Protein AF-A0A968DWK3-F1 (afdb_monomer)

Solvent-accessible surface area (backbone atoms only — not comparable to full-atom values): 3870 Å² total; per-residue (Å²): 132,88,81,79,47,54,33,89,79,76,66,41,72,23,74,69,40,49,58,53,49,52,53,52,52,53,54,46,26,66,75,67,78,47,90,82,88,86,89,85,86,80,71,82,64,50,65,61,52,25,74,73,66,38,60,83,73,70,100

Secondary structure (DSSP, 8-state):
-PPP-B-TTT-SBPHHHHHHHHHHHHHHHHHHT----------TTHHHHHHHH-GGGT-

Nearest PDB structures (foldseek):
  3i5b-assembly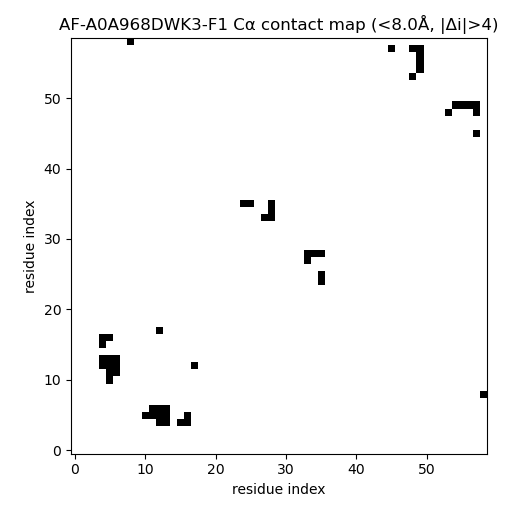2_B  TM=9.346E-01  e=1.662E-02  Pseudomonas aeruginosa PAO1
  6tts-assembly1_A  TM=8.077E-01  e=7.846E-02  Caulobacter vibrioides NA1000
  6d9m-assembly1_A  TM=7.797E-01  e=9.695E-02  Tequatrovirus T4
  3qyy-assembly1_A  TM=7.329E-01  e=5.657E-01  Xanthomonas campestris pv. campestris

Structure (mmCIF, N/CA/C/O backbone):
data_AF-A0A968DWK3-F1
#
_entry.id   AF-A0A968DWK3-F1
#
loop_
_atom_site.group_PDB
_atom_site.id
_atom_site.type_symbol
_atom_site.label_atom_id
_atom_site.label_alt_id
_atom_site.label_comp_id
_atom_site.label_asym_id
_atom_site.label_entity_id
_atom_site.label_seq_id
_atom_site.pdbx_PDB_ins_code
_atom_site.Cartn_x
_atom_site.Cartn_y
_atom_site.Cartn_z
_atom_site.occupancy
_atom_site.B_iso_or_equiv
_atom_site.auth_seq_id
_atom_site.auth_comp_id
_atom_site.auth_asym_id
_atom_site.auth_atom_id
_atom_site.pdbx_PDB_model_num
ATOM 1 N N . ARG A 1 1 ? 19.430 -7.576 15.350 1.00 45.69 1 ARG A N 1
ATOM 2 C CA . ARG A 1 1 ? 19.235 -7.462 13.881 1.00 45.69 1 ARG A CA 1
ATOM 3 C C . ARG A 1 1 ? 18.024 -6.553 13.672 1.00 45.69 1 ARG A C 1
ATOM 5 O O . ARG A 1 1 ? 16.962 -6.919 14.155 1.00 45.69 1 ARG A O 1
ATOM 12 N N . ALA A 1 2 ? 18.182 -5.357 13.100 1.00 56.31 2 ALA A N 1
ATOM 13 C CA . ALA A 1 2 ? 17.053 -4.445 12.888 1.00 56.31 2 ALA A CA 1
ATOM 14 C C . ALA A 1 2 ? 16.111 -5.023 11.817 1.00 56.31 2 ALA A C 1
ATOM 16 O O . ALA A 1 2 ? 16.572 -5.492 10.777 1.00 56.31 2 ALA A O 1
ATOM 17 N N . LEU A 1 3 ? 14.806 -5.050 12.089 1.00 62.47 3 LEU A N 1
ATOM 18 C CA . LEU A 1 3 ? 13.792 -5.440 11.109 1.00 62.47 3 LEU A CA 1
ATOM 19 C C . LEU A 1 3 ? 13.517 -4.228 10.208 1.00 62.47 3 LEU A C 1
ATOM 21 O O . LEU A 1 3 ? 13.057 -3.208 10.708 1.00 62.47 3 LEU A O 1
ATOM 25 N N . SER A 1 4 ? 13.793 -4.327 8.903 1.00 84.69 4 SER A N 1
ATOM 26 C CA . SER A 1 4 ? 13.400 -3.279 7.948 1.00 84.69 4 SER A CA 1
ATOM 27 C C . SER A 1 4 ? 11.895 -3.354 7.657 1.00 84.69 4 SER A C 1
ATOM 29 O O . SER A 1 4 ? 11.369 -4.431 7.346 1.00 84.69 4 SER A O 1
ATOM 31 N N . TYR A 1 5 ? 11.208 -2.215 7.763 1.00 90.94 5 TYR A N 1
ATOM 32 C CA . TYR A 1 5 ? 9.780 -2.047 7.458 1.00 90.94 5 TYR A CA 1
ATOM 33 C C . TYR A 1 5 ? 9.515 -1.369 6.117 1.00 90.94 5 TYR A C 1
ATOM 35 O O . TYR A 1 5 ? 8.355 -1.209 5.738 1.00 90.94 5 TYR A O 1
ATOM 43 N N . THR A 1 6 ? 10.567 -0.996 5.400 1.00 90.50 6 THR A N 1
ATOM 44 C CA . THR A 1 6 ? 10.478 -0.368 4.088 1.00 90.50 6 THR A CA 1
ATOM 45 C C . THR A 1 6 ? 10.891 -1.349 2.999 1.00 90.50 6 THR A C 1
ATOM 47 O O . THR A 1 6 ? 11.715 -2.245 3.217 1.00 90.50 6 THR A O 1
ATOM 50 N N . ASP A 1 7 ? 10.239 -1.228 1.852 1.00 90.06 7 ASP A N 1
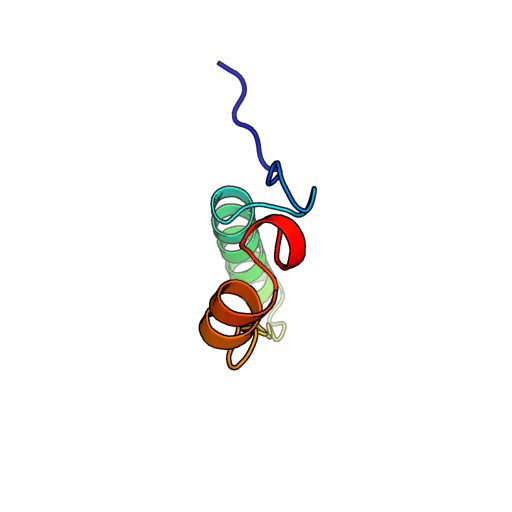ATOM 51 C CA . ASP A 1 7 ? 10.629 -1.847 0.598 1.00 90.06 7 ASP A CA 1
ATOM 52 C C . ASP A 1 7 ? 11.781 -1.049 -0.031 1.00 90.06 7 ASP A C 1
ATOM 54 O O . ASP A 1 7 ? 11.813 0.178 0.057 1.00 90.06 7 ASP A O 1
ATOM 58 N N . GLY A 1 8 ? 12.759 -1.745 -0.608 1.00 85.56 8 GLY A N 1
ATOM 59 C CA . GLY A 1 8 ? 13.987 -1.117 -1.106 1.00 85.56 8 GLY A CA 1
ATOM 60 C C . GLY A 1 8 ? 13.830 -0.417 -2.455 1.00 85.56 8 GLY A C 1
ATOM 61 O O . GLY A 1 8 ? 14.601 0.491 -2.744 1.00 85.56 8 GLY A O 1
ATOM 62 N N . MET A 1 9 ? 12.845 -0.829 -3.253 1.00 88.50 9 MET A N 1
ATOM 63 C CA . MET A 1 9 ? 12.596 -0.313 -4.600 1.00 88.50 9 MET A CA 1
ATOM 64 C C . MET A 1 9 ? 11.702 0.930 -4.548 1.00 88.50 9 MET A C 1
ATOM 66 O O . MET A 1 9 ? 12.006 1.954 -5.145 1.00 88.50 9 MET A O 1
ATOM 70 N N . THR A 1 10 ? 10.645 0.876 -3.739 1.00 89.38 10 THR A N 1
ATOM 71 C CA . THR A 1 10 ? 9.607 1.918 -3.688 1.00 89.38 10 THR A CA 1
ATOM 72 C C . THR A 1 10 ? 9.696 2.835 -2.465 1.00 89.38 10 THR A C 1
ATOM 74 O O . THR A 1 10 ? 8.960 3.817 -2.378 1.00 89.38 10 THR A O 1
ATOM 77 N N . ALA A 1 11 ? 10.536 2.501 -1.476 1.00 90.50 11 ALA A N 1
ATOM 78 C CA . ALA A 1 11 ? 10.579 3.114 -0.139 1.00 90.50 11 ALA A CA 1
ATOM 79 C C . ALA A 1 11 ? 9.259 3.036 0.662 1.00 90.50 11 ALA A C 1
ATOM 81 O O . ALA A 1 11 ? 9.189 3.526 1.795 1.00 90.50 11 ALA A O 1
ATOM 82 N N . LEU A 1 12 ? 8.222 2.384 0.123 1.00 93.00 12 LEU A N 1
ATOM 83 C CA . LEU A 1 12 ? 6.944 2.184 0.793 1.00 93.00 12 LEU A CA 1
ATOM 84 C C . LEU A 1 12 ? 7.064 1.173 1.929 1.00 93.00 12 LEU A C 1
ATOM 86 O O . LEU A 1 12 ? 8.031 0.422 2.051 1.00 93.00 12 LEU A O 1
ATOM 90 N N . HIS A 1 13 ? 6.038 1.118 2.771 1.00 94.00 13 HIS A N 1
ATOM 91 C CA . HIS A 1 13 ? 5.940 0.073 3.773 1.00 94.00 13 HIS A CA 1
ATOM 92 C C . HIS A 1 13 ? 5.793 -1.303 3.129 1.00 94.00 13 HIS A C 1
ATOM 94 O O . HIS A 1 13 ? 4.873 -1.555 2.354 1.00 94.00 13 HIS A O 1
ATOM 100 N N . ASN A 1 14 ? 6.685 -2.215 3.501 1.00 94.00 14 ASN A N 1
ATOM 101 C CA . ASN A 1 14 ? 6.669 -3.565 2.965 1.00 94.00 14 ASN A CA 1
ATOM 102 C C . ASN A 1 14 ? 5.526 -4.404 3.561 1.00 94.00 14 ASN A C 1
ATOM 104 O O . ASN A 1 14 ? 4.871 -4.039 4.545 1.00 94.00 14 ASN A O 1
ATOM 108 N N . TYR A 1 15 ? 5.328 -5.597 2.999 1.00 93.56 15 TYR A N 1
ATOM 109 C CA . TYR A 1 15 ? 4.274 -6.519 3.427 1.00 93.56 15 TYR A CA 1
ATOM 110 C C . TYR A 1 15 ? 4.313 -6.839 4.933 1.00 93.56 15 TYR A C 1
ATOM 112 O O . TYR A 1 15 ? 3.271 -7.010 5.567 1.00 93.56 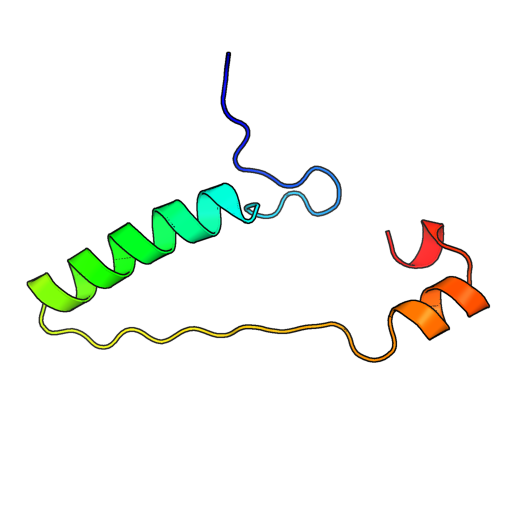15 TYR A O 1
ATOM 120 N N . ARG A 1 16 ? 5.503 -6.876 5.550 1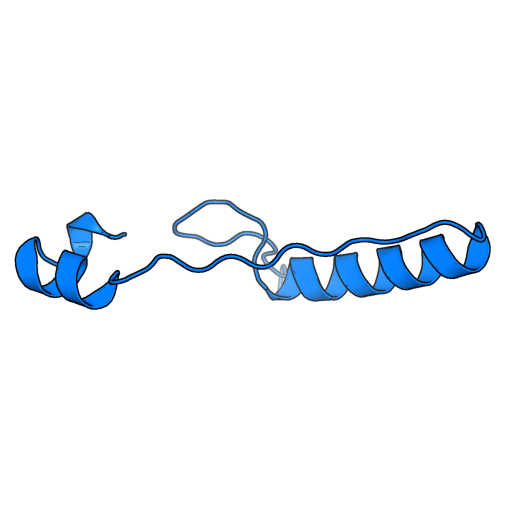.00 93.12 16 ARG A N 1
ATOM 121 C CA . ARG A 1 16 ? 5.629 -7.117 6.995 1.00 93.12 16 ARG A CA 1
ATOM 122 C C . ARG A 1 16 ? 5.012 -5.977 7.800 1.00 93.12 16 ARG A C 1
ATOM 124 O O . ARG A 1 16 ? 4.260 -6.250 8.735 1.00 93.12 16 ARG A O 1
ATOM 131 N N . PHE A 1 17 ? 5.306 -4.730 7.439 1.00 95.25 17 PHE A N 1
ATOM 132 C CA . PHE A 1 17 ? 4.700 -3.575 8.094 1.00 95.25 17 PHE A CA 1
ATOM 133 C C . PHE A 1 17 ? 3.191 -3.524 7.851 1.00 95.25 17 PHE A C 1
ATOM 135 O O . PHE A 1 17 ? 2.437 -3.338 8.802 1.00 95.25 17 PH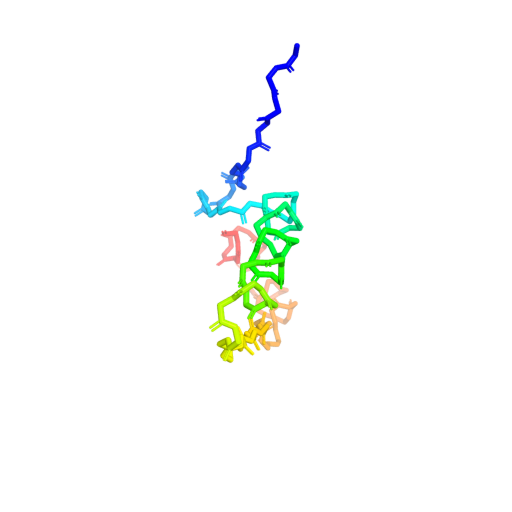E A O 1
ATOM 142 N N . PHE A 1 18 ? 2.734 -3.784 6.621 1.00 96.44 18 PHE A N 1
ATOM 143 C CA . PHE A 1 18 ? 1.304 -3.869 6.313 1.00 96.44 18 PHE A CA 1
ATOM 144 C C . PHE A 1 18 ? 0.578 -4.861 7.235 1.00 96.44 18 PHE A C 1
ATOM 146 O O . PHE A 1 18 ? -0.448 -4.528 7.822 1.00 96.44 18 PHE A O 1
ATOM 153 N N . ARG A 1 19 ? 1.130 -6.065 7.435 1.00 95.94 19 ARG A N 1
ATOM 154 C CA . ARG A 1 19 ? 0.532 -7.082 8.318 1.00 95.94 19 ARG A CA 1
ATOM 155 C C . ARG A 1 19 ? 0.523 -6.680 9.788 1.00 95.94 19 ARG A C 1
ATOM 157 O O . ARG A 1 19 ? -0.409 -7.065 10.494 1.00 95.94 19 ARG A O 1
ATOM 164 N N . LEU A 1 20 ? 1.548 -5.963 10.249 1.00 96.38 20 LEU A N 1
ATOM 165 C CA . L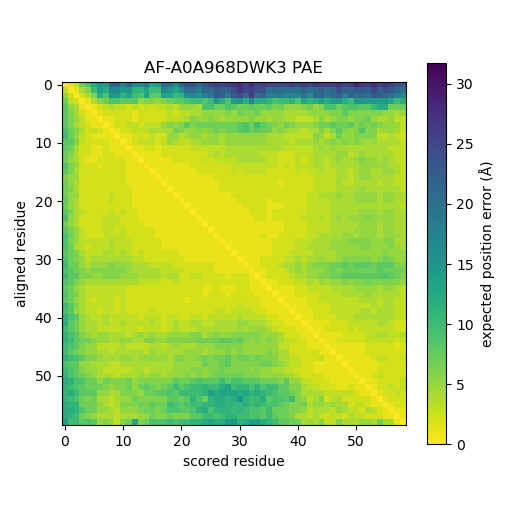EU A 1 20 ? 1.582 -5.403 11.599 1.00 96.38 20 LEU A CA 1
ATOM 166 C C . LEU A 1 20 ? 0.473 -4.357 11.752 1.00 96.38 20 LEU A C 1
ATOM 168 O O . LEU A 1 20 ? -0.405 -4.525 12.596 1.00 96.38 20 LEU A O 1
ATOM 172 N N . ARG A 1 21 ? 0.457 -3.355 10.866 1.00 96.94 21 ARG A N 1
ATOM 173 C CA . ARG A 1 21 ? -0.511 -2.262 10.907 1.00 96.94 21 ARG A CA 1
ATOM 174 C C . ARG A 1 21 ? -1.941 -2.774 10.773 1.00 96.94 21 ARG A C 1
ATOM 176 O O . ARG A 1 21 ? -2.772 -2.438 11.598 1.00 96.94 21 ARG A O 1
ATOM 183 N N . LEU A 1 22 ? -2.235 -3.672 9.833 1.00 97.94 22 LEU A N 1
ATOM 184 C CA . LEU A 1 22 ? -3.584 -4.222 9.659 1.00 97.94 22 LEU A CA 1
ATOM 185 C C . LEU A 1 22 ? -4.129 -4.877 10.942 1.00 97.94 22 LEU A C 1
ATOM 187 O O . LEU A 1 22 ? -5.308 -4.726 11.255 1.00 97.94 22 LEU A O 1
ATOM 191 N N . LYS A 1 23 ? -3.286 -5.576 11.715 1.00 98.12 23 LYS A N 1
ATOM 192 C CA . LYS A 1 23 ? -3.699 -6.149 13.008 1.00 98.12 23 LYS A CA 1
ATOM 193 C C . LYS A 1 23 ? -4.038 -5.063 14.032 1.00 98.12 23 LYS A C 1
ATOM 195 O O . LYS A 1 23 ? -5.030 -5.201 14.746 1.00 98.12 23 LYS A O 1
ATOM 200 N N . GLU A 1 24 ? -3.232 -4.005 14.097 1.00 98.06 24 GLU A N 1
ATOM 201 C CA . GLU A 1 24 ? -3.463 -2.851 14.976 1.00 98.06 24 GLU A CA 1
ATOM 202 C C . GLU A 1 24 ? -4.775 -2.138 14.619 1.00 98.06 24 GLU A C 1
ATOM 204 O O . GLU A 1 24 ? -5.587 -1.862 15.501 1.00 98.06 24 GLU A O 1
ATOM 209 N N . GLU A 1 25 ? -5.011 -1.915 13.325 1.00 98.19 25 GLU A N 1
ATOM 210 C CA . GLU A 1 25 ? -6.197 -1.244 12.786 1.00 98.19 25 GLU A CA 1
ATOM 211 C C . GLU A 1 25 ? -7.481 -2.040 13.045 1.00 98.19 25 GLU A C 1
ATOM 213 O O . GLU A 1 25 ? -8.472 -1.476 13.503 1.00 98.19 25 GLU A O 1
ATOM 218 N N . ILE A 1 26 ? -7.461 -3.366 12.848 1.00 98.44 26 ILE A N 1
ATOM 219 C CA . ILE A 1 26 ? -8.597 -4.241 13.187 1.00 98.44 26 ILE A CA 1
ATOM 220 C C . ILE A 1 26 ? -8.903 -4.168 14.686 1.00 98.44 26 ILE A C 1
ATOM 222 O O . ILE A 1 26 ? -10.066 -4.083 15.085 1.00 98.44 26 ILE A O 1
ATOM 226 N N . ALA A 1 27 ? -7.871 -4.214 15.533 1.00 98.38 27 ALA A N 1
ATOM 227 C CA . ALA A 1 27 ? -8.055 -4.127 16.975 1.00 98.38 27 ALA A CA 1
ATOM 228 C C . ALA A 1 27 ? -8.605 -2.755 17.392 1.00 98.38 27 ALA A C 1
ATOM 230 O O . ALA A 1 27 ? -9.439 -2.692 18.292 1.00 98.38 27 ALA A O 1
ATOM 231 N N . ARG A 1 28 ? -8.167 -1.671 16.740 1.00 98.38 28 ARG A N 1
ATOM 232 C CA . ARG A 1 28 ? -8.674 -0.318 16.985 1.00 98.38 28 ARG A CA 1
ATOM 233 C C . ARG A 1 28 ? -10.137 -0.181 16.576 1.00 98.38 28 ARG A C 1
ATOM 235 O O . ARG A 1 28 ? -10.944 0.204 17.414 1.00 98.38 28 ARG A O 1
ATOM 242 N N . ALA A 1 29 ? -10.480 -0.591 15.356 1.00 98.44 29 ALA A N 1
ATOM 243 C CA . ALA A 1 29 ? -11.846 -0.535 14.842 1.00 98.44 29 ALA A CA 1
ATOM 244 C C . ALA A 1 29 ? -12.842 -1.266 15.756 1.00 98.44 29 ALA A C 1
ATOM 246 O O . ALA A 1 29 ? -13.911 -0.748 16.055 1.00 98.44 29 ALA A O 1
ATOM 247 N N . ARG A 1 30 ? -12.447 -2.430 16.295 1.00 97.94 30 ARG A N 1
ATOM 248 C CA . ARG A 1 30 ? -13.248 -3.175 17.281 1.00 97.94 30 ARG A CA 1
ATOM 249 C C . ARG A 1 30 ? -13.422 -2.449 18.616 1.00 97.94 30 ARG A C 1
ATOM 251 O O . ARG A 1 30 ? -14.478 -2.575 19.219 1.00 97.94 30 ARG A O 1
ATOM 258 N N . ARG A 1 31 ? -12.392 -1.753 19.112 1.00 98.44 31 ARG A N 1
ATOM 259 C CA . ARG A 1 31 ? -12.464 -1.020 20.392 1.00 98.44 31 ARG A CA 1
ATOM 260 C C . ARG A 1 31 ? -13.302 0.250 20.293 1.00 98.44 31 ARG A C 1
ATOM 262 O O . ARG A 1 31 ? -13.906 0.643 21.281 1.00 98.44 31 ARG A O 1
ATOM 269 N N . GLU A 1 32 ? -13.288 0.889 19.132 1.00 98.25 32 GLU A N 1
ATOM 270 C CA . GLU A 1 32 ? -13.929 2.186 18.895 1.00 98.25 32 GLU A CA 1
ATOM 271 C C . GLU A 1 32 ? -15.298 2.065 18.208 1.00 98.25 32 GLU A C 1
ATOM 273 O O . GLU A 1 32 ? -15.911 3.085 17.916 1.00 98.25 32 GLU A O 1
ATOM 278 N N . ASP A 1 33 ? -15.754 0.838 17.927 1.00 97.62 33 ASP A N 1
ATOM 279 C CA . ASP A 1 33 ? -16.946 0.548 17.114 1.00 97.62 33 ASP A CA 1
ATOM 280 C C . ASP A 1 33 ? -16.961 1.322 15.780 1.00 97.62 33 ASP A C 1
ATOM 282 O O . ASP A 1 33 ? -17.971 1.857 15.321 1.00 97.62 33 ASP A O 1
ATOM 286 N N . SER A 1 34 ? -15.786 1.426 15.153 1.00 98.00 34 SER A N 1
ATOM 287 C CA . SER A 1 34 ? -15.586 2.187 13.923 1.00 98.00 34 SER A CA 1
ATOM 288 C C . SER A 1 34 ? -15.436 1.276 12.705 1.00 98.00 34 SER A C 1
ATOM 290 O O . SER A 1 34 ? -15.089 0.095 12.793 1.00 98.00 34 SER A O 1
ATOM 292 N N . LYS A 1 35 ? -15.724 1.824 11.519 1.00 97.88 35 LYS A N 1
ATOM 293 C CA . LYS A 1 35 ? -15.593 1.094 10.252 1.00 97.88 35 LYS A CA 1
ATOM 294 C C . LYS A 1 35 ? -14.142 1.117 9.776 1.00 97.88 35 LYS A C 1
ATOM 296 O O . LYS A 1 35 ? -13.516 2.172 9.730 1.00 97.88 35 LYS A O 1
ATOM 301 N N . LEU A 1 36 ? -13.648 -0.037 9.337 1.00 97.81 36 LEU A N 1
ATOM 302 C CA . LEU A 1 36 ? -12.361 -0.187 8.659 1.00 97.81 36 LEU A CA 1
ATOM 303 C C . LEU A 1 36 ? -12.602 -0.535 7.186 1.00 97.81 36 LEU A C 1
ATOM 305 O O . LEU A 1 36 ? -13.441 -1.379 6.883 1.00 97.81 36 LEU A O 1
ATOM 309 N N . SER A 1 37 ? -11.859 0.093 6.277 1.00 97.69 37 SER A N 1
ATOM 310 C CA . SER A 1 37 ? -11.844 -0.240 4.846 1.00 97.69 37 SER A CA 1
ATOM 311 C C . SER A 1 37 ? -10.424 -0.586 4.405 1.00 97.69 37 SER A C 1
ATOM 313 O O . SER A 1 37 ? -9.460 -0.049 4.950 1.00 97.69 37 SER A O 1
ATOM 315 N N . LEU A 1 38 ? -10.296 -1.484 3.428 1.00 97.06 38 LEU A N 1
ATOM 316 C CA . LEU A 1 38 ? -9.022 -1.926 2.865 1.00 97.06 38 LEU A CA 1
ATOM 317 C C . LEU A 1 38 ? -9.095 -1.859 1.339 1.00 97.06 38 LEU A C 1
ATOM 319 O O . LEU A 1 38 ? -10.022 -2.407 0.749 1.00 97.06 38 LEU A O 1
ATOM 323 N N . LEU A 1 39 ? -8.100 -1.223 0.724 1.00 97.00 39 LEU A N 1
ATOM 324 C CA . LEU A 1 39 ? -7.905 -1.199 -0.722 1.00 97.00 39 LEU A CA 1
ATOM 325 C C . LEU A 1 39 ? -6.643 -1.993 -1.066 1.00 97.00 39 LEU A C 1
ATOM 327 O O . LEU A 1 39 ? -5.588 -1.770 -0.473 1.00 97.00 39 LEU A O 1
ATOM 331 N N . ILE A 1 40 ? -6.767 -2.911 -2.020 1.00 95.88 40 ILE A N 1
ATOM 332 C CA . ILE A 1 40 ? -5.656 -3.659 -2.612 1.00 95.88 40 ILE A CA 1
ATOM 333 C C . ILE A 1 40 ? -5.690 -3.360 -4.107 1.00 95.88 40 ILE A C 1
ATOM 335 O O . ILE A 1 40 ? -6.761 -3.395 -4.709 1.00 95.88 40 ILE A O 1
ATOM 339 N N . MET A 1 41 ? -4.535 -3.035 -4.679 1.00 95.31 41 MET A N 1
ATOM 340 C CA . MET A 1 41 ? -4.381 -2.699 -6.094 1.00 95.31 41 MET A CA 1
ATOM 341 C C . MET A 1 41 ? -3.205 -3.481 -6.665 1.00 95.31 41 MET A 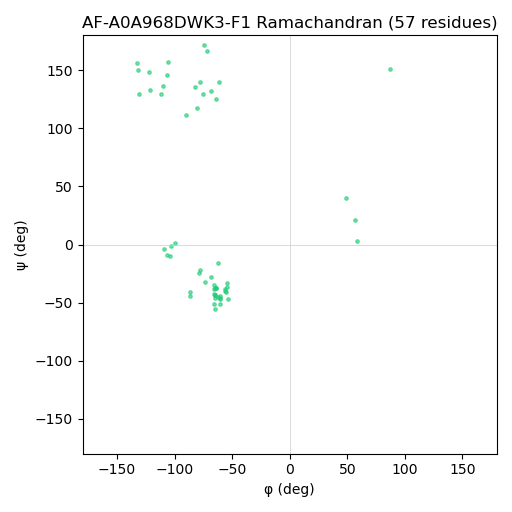C 1
ATOM 343 O O . MET A 1 41 ? -2.258 -3.782 -5.935 1.00 95.31 41 MET A O 1
ATOM 347 N N . ASP A 1 42 ? -3.284 -3.782 -7.953 1.00 94.31 42 ASP A N 1
ATOM 348 C CA . ASP A 1 42 ? -2.230 -4.420 -8.734 1.00 94.31 42 ASP A CA 1
ATOM 349 C C . ASP A 1 42 ? -2.050 -3.659 -10.054 1.00 94.31 42 ASP A C 1
ATOM 351 O O . ASP A 1 42 ? -2.964 -2.953 -10.489 1.00 94.31 42 ASP A O 1
ATOM 355 N N . VAL A 1 43 ? -0.868 -3.758 -10.661 1.00 94.19 43 VAL A N 1
ATOM 356 C CA . VAL A 1 43 ? -0.581 -3.113 -11.949 1.00 94.19 43 VAL A CA 1
ATOM 357 C C . VAL A 1 43 ? -0.931 -4.074 -13.079 1.00 94.19 43 VAL A C 1
ATOM 359 O O . VAL A 1 43 ? -0.247 -5.074 -13.308 1.00 94.19 43 VAL A O 1
ATOM 362 N N . ASP A 1 44 ? -1.978 -3.739 -13.829 1.00 94.25 44 ASP A N 1
ATOM 363 C CA . ASP A 1 44 ? -2.414 -4.543 -14.965 1.00 94.25 44 ASP A CA 1
ATOM 364 C C . ASP A 1 44 ? -1.323 -4.642 -16.042 1.00 94.25 44 ASP A C 1
ATOM 366 O O . ASP A 1 44 ? -0.640 -3.673 -16.374 1.00 94.25 44 ASP A O 1
ATOM 370 N N . HIS A 1 45 ? -1.172 -5.834 -16.627 1.00 93.31 45 HIS A N 1
ATOM 371 C CA . HIS A 1 45 ? -0.230 -6.109 -17.721 1.00 93.31 45 HIS A CA 1
ATOM 372 C C . HIS A 1 45 ? 1.247 -5.780 -17.428 1.00 93.31 45 HIS A C 1
ATOM 374 O O . HIS A 1 45 ? 2.041 -5.670 -18.366 1.00 93.31 45 HIS A O 1
ATOM 380 N N . PHE A 1 46 ? 1.653 -5.701 -16.158 1.00 94.44 46 PHE A N 1
ATOM 381 C CA . PHE A 1 46 ? 3.022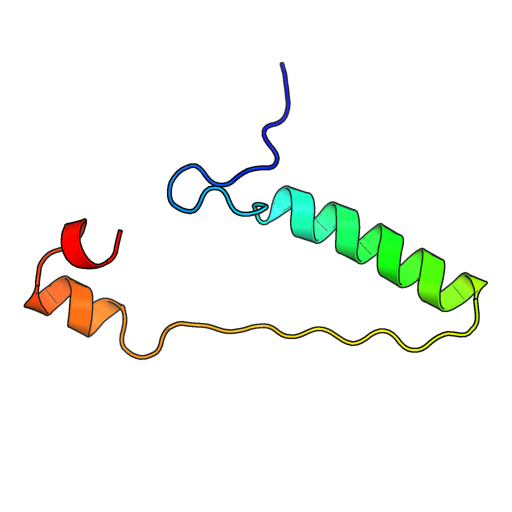 -5.342 -15.768 1.00 94.44 46 PHE A CA 1
ATOM 382 C C . PHE A 1 46 ? 4.101 -6.228 -16.414 1.00 94.44 46 PHE A C 1
ATOM 384 O O . PHE A 1 46 ? 5.142 -5.746 -16.860 1.00 94.44 46 PHE A O 1
ATOM 391 N N . LYS A 1 47 ? 3.817 -7.526 -16.581 1.00 90.94 47 LYS A N 1
ATOM 392 C CA . LYS A 1 47 ? 4.696 -8.443 -17.318 1.00 90.94 47 LYS A CA 1
ATOM 393 C C . LYS A 1 47 ? 4.900 -8.025 -18.778 1.00 90.94 47 LYS A C 1
ATOM 395 O O . LYS A 1 47 ? 6.034 -7.997 -19.233 1.00 90.94 47 LYS A O 1
ATOM 400 N N . ASN A 1 48 ? 3.831 -7.679 -19.498 1.00 94.38 48 ASN A N 1
ATOM 401 C CA . ASN A 1 48 ? 3.930 -7.271 -20.904 1.00 94.38 48 ASN A CA 1
ATOM 402 C C . ASN A 1 48 ? 4.738 -5.978 -21.047 1.00 94.38 48 ASN A C 1
ATOM 404 O O . ASN A 1 48 ? 5.514 -5.836 -21.989 1.00 94.38 48 ASN A O 1
ATOM 408 N N . TYR A 1 49 ? 4.568 -5.052 -20.103 1.00 95.12 49 TYR A N 1
ATOM 409 C CA . TYR A 1 49 ? 5.348 -3.823 -20.040 1.00 95.12 49 TYR A CA 1
ATOM 410 C C . TYR A 1 49 ? 6.848 -4.124 -19.865 1.00 95.12 49 TYR A C 1
ATOM 412 O O . TYR A 1 49 ? 7.652 -3.693 -20.693 1.00 95.12 49 TYR A O 1
ATOM 420 N N . ASN A 1 50 ? 7.214 -4.960 -18.885 1.00 94.19 50 ASN A N 1
ATOM 421 C CA . ASN A 1 50 ? 8.606 -5.371 -18.653 1.00 94.19 50 ASN A CA 1
ATOM 422 C C . ASN A 1 50 ? 9.197 -6.183 -19.811 1.00 94.19 50 ASN A C 1
ATOM 424 O O . ASN A 1 50 ? 10.366 -6.010 -20.150 1.00 94.19 50 ASN A O 1
ATOM 428 N N . ASP A 1 51 ? 8.402 -7.048 -20.439 1.00 93.69 51 ASP A N 1
ATOM 429 C CA . ASP A 1 51 ? 8.831 -7.844 -21.591 1.00 93.69 51 ASP A CA 1
ATOM 430 C C . ASP A 1 51 ? 9.066 -6.950 -22.831 1.00 93.69 51 ASP A C 1
ATOM 432 O O . ASP A 1 51 ? 9.909 -7.271 -23.667 1.00 93.69 51 ASP A O 1
ATOM 436 N N . THR A 1 52 ? 8.367 -5.809 -22.939 1.00 94.50 52 THR A N 1
ATOM 437 C CA . THR A 1 52 ? 8.489 -4.863 -24.066 1.00 94.50 52 THR A CA 1
ATOM 438 C C . THR A 1 52 ? 9.614 -3.845 -23.871 1.00 94.50 52 THR A C 1
ATOM 440 O O . THR A 1 52 ? 10.318 -3.519 -24.825 1.00 94.50 52 THR A O 1
ATOM 443 N N . LEU A 1 53 ? 9.776 -3.315 -22.655 1.00 91.81 53 LEU A N 1
ATOM 444 C CA . LEU A 1 53 ? 10.680 -2.191 -22.366 1.00 91.81 53 LEU A CA 1
ATOM 445 C C . LEU A 1 53 ? 11.924 -2.592 -21.562 1.00 91.81 53 LEU A C 1
ATOM 447 O O . LEU A 1 53 ? 12.822 -1.777 -21.357 1.00 91.81 53 LEU A O 1
ATOM 451 N N . GLY A 1 54 ? 12.005 -3.857 -21.152 1.00 90.00 54 GLY A N 1
ATOM 452 C CA . GLY A 1 54 ? 13.033 -4.366 -20.256 1.00 90.00 54 GLY A CA 1
ATOM 453 C C . GLY A 1 54 ? 12.652 -4.195 -18.785 1.00 90.00 54 GLY A C 1
ATOM 454 O O . GLY A 1 54 ? 11.951 -3.263 -18.404 1.00 90.00 54 GLY A O 1
ATOM 455 N N . HIS A 1 55 ? 13.159 -5.096 -17.940 1.00 85.12 55 HIS A N 1
ATOM 456 C CA . HIS A 1 55 ? 12.867 -5.121 -16.500 1.00 85.12 55 HIS A CA 1
ATOM 457 C C . HIS A 1 55 ? 13.191 -3.802 -15.767 1.00 85.12 55 HIS A C 1
ATOM 459 O O . HIS A 1 55 ? 12.351 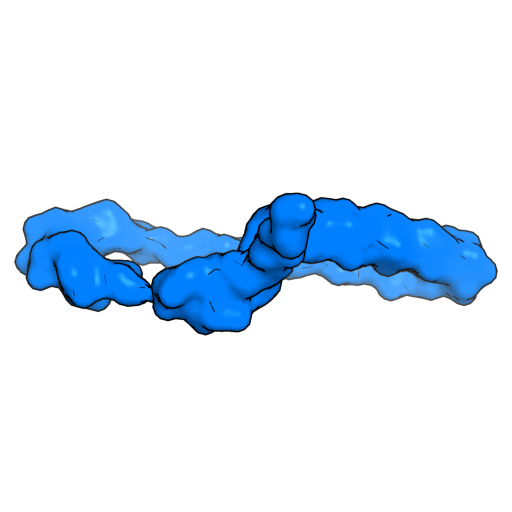-3.376 -14.982 1.00 85.12 55 HIS A O 1
ATOM 465 N N . PRO A 1 56 ? 14.300 -3.087 -16.067 1.00 89.38 56 PRO A N 1
ATOM 466 C CA . PRO A 1 56 ? 14.595 -1.812 -15.406 1.00 89.38 56 PRO A CA 1
ATOM 467 C C . PRO A 1 56 ? 13.560 -0.711 -15.656 1.00 89.38 56 PRO A C 1
ATOM 469 O O . PRO A 1 56 ? 13.589 0.308 -14.980 1.00 89.38 56 PRO A O 1
ATOM 472 N N . ALA A 1 57 ? 12.693 -0.862 -16.664 1.00 83.00 57 ALA A N 1
ATOM 473 C CA . ALA A 1 57 ? 11.650 0.116 -16.946 1.00 83.00 57 ALA A CA 1
ATOM 474 C C . ALA A 1 57 ? 10.458 0.002 -15.986 1.00 83.00 57 ALA A C 1
ATOM 476 O O . ALA A 1 57 ? 9.673 0.950 -15.907 1.00 83.00 57 ALA A O 1
ATOM 477 N N . GLY A 1 58 ? 10.274 -1.161 -15.349 1.00 80.69 58 GLY A N 1
ATOM 478 C CA . GLY A 1 58 ? 9.198 -1.415 -14.388 1.00 80.69 58 GLY A CA 1
ATOM 479 C C . GLY A 1 58 ? 9.650 -1.479 -12.933 1.00 80.69 58 GLY A C 1
ATOM 480 O O . GLY A 1 58 ? 8.784 -1.533 -12.064 1.00 80.69 58 GLY A O 1
ATOM 481 N N . ASP A 1 59 ? 10.961 -1.481 -12.683 1.00 82.31 59 ASP A N 1
ATOM 482 C CA . ASP A 1 59 ? 11.536 -1.221 -11.357 1.00 82.31 59 ASP A CA 1
ATOM 483 C C . ASP A 1 59 ? 11.127 0.177 -10.844 1.00 82.31 59 ASP A C 1
ATOM 485 O O . ASP A 1 59 ? 10.796 0.288 -9.639 1.00 82.31 59 ASP A O 1
#

Foldseek 3Di:
DDDDQADPPPRDGDPVVVVVVVVVVVVVCVVVVHDDDDDDDDDPPLVVVCVVPNVVVSD

pLDDT: mean 91.76, std 9.74, range [45.69, 98.44]

Sequence (59 aa):
RALSYTDGMTALHNYRFFRLRLKEEIARARREDSKLSLLIMDVDHFKNYNDTLGHPAGD

Mean predicted aligned error: 4.69 Å

Radius of gyration: 16.52 Å; Cα contacts (8 Å, |Δi|>4): 27; chains: 1; bounding box: 36×12×44 Å